Protein AF-A0A7C0UWJ9-F1 (afdb_monomer_lite)

Foldseek 3Di:
DDPPPCLVLLVQLVLLVQLVVCVVVVNVVSVVSVVSVVVSVVSPPDPPPPD

Sequence (51 aa):
MMVRKNWMLGFLGFMGFQGIRGIINGDWLQALWIVWFVWFIYFIPEKKQAR

Secondary structure (DSSP, 8-state):
----TTHHHHHHHHTTHHHHHHHHHT-HHHHTTHHHHHHHHHHS-------

Radius of gyration: 13.63 Å; chains: 1; bounding box: 36×26×29 Å

Structure (mmCIF, N/CA/C/O backbone):
data_AF-A0A7C0UWJ9-F1
#
_entry.id   AF-A0A7C0UWJ9-F1
#
loop_
_atom_site.group_PDB
_atom_site.id
_atom_site.type_symbol
_atom_site.label_atom_id
_atom_site.label_alt_id
_atom_site.label_comp_id
_atom_site.label_asym_id
_atom_site.label_entity_id
_atom_site.label_seq_id
_atom_site.pdbx_PDB_ins_code
_atom_site.Cartn_x
_atom_site.Cartn_y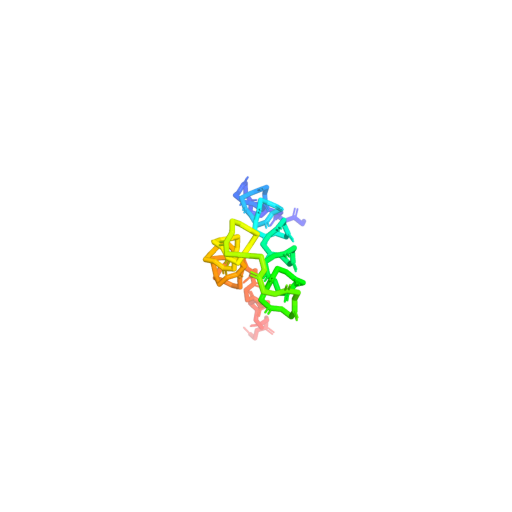
_atom_site.Cartn_z
_atom_site.occupancy
_atom_site.B_iso_or_equiv
_atom_site.auth_seq_id
_atom_site.auth_comp_id
_atom_site.auth_asym_id
_atom_site.auth_atom_id
_atom_site.pdbx_PDB_model_num
ATOM 1 N N . MET A 1 1 ? -25.255 -2.716 13.557 1.00 40.72 1 MET A N 1
ATOM 2 C CA . MET A 1 1 ? -24.117 -2.604 12.618 1.00 40.72 1 MET A CA 1
ATOM 3 C C . MET A 1 1 ? -22.847 -2.436 13.450 1.00 40.72 1 MET A C 1
ATOM 5 O O . MET A 1 1 ? -22.593 -1.346 13.934 1.00 40.72 1 MET A O 1
ATOM 9 N N . MET A 1 2 ? -22.111 -3.514 13.745 1.00 49.44 2 MET A N 1
ATOM 10 C CA . MET A 1 2 ? -20.831 -3.403 14.464 1.00 49.44 2 MET A CA 1
ATOM 11 C C . MET A 1 2 ? -19.724 -3.208 13.431 1.00 49.44 2 MET A C 1
ATOM 13 O O . MET A 1 2 ? -19.178 -4.173 12.900 1.00 49.44 2 MET A O 1
ATOM 17 N N . VAL A 1 3 ? -19.426 -1.951 13.105 1.00 58.50 3 VAL A N 1
ATOM 18 C CA . VAL A 1 3 ? -18.177 -1.612 12.416 1.00 58.50 3 VAL A CA 1
ATOM 19 C C . VAL A 1 3 ? -17.059 -2.090 13.340 1.00 58.50 3 VAL A C 1
ATOM 21 O O . VAL A 1 3 ? -17.036 -1.705 14.511 1.00 58.50 3 VAL A O 1
ATOM 24 N N . ARG A 1 4 ? -16.177 -2.993 12.882 1.00 59.69 4 ARG A N 1
ATOM 25 C CA . ARG A 1 4 ? -15.021 -3.387 13.704 1.00 59.69 4 ARG A CA 1
ATOM 26 C C . ARG A 1 4 ? -14.318 -2.092 14.124 1.00 59.69 4 ARG A C 1
ATOM 28 O O . ARG A 1 4 ? -14.056 -1.264 13.258 1.00 59.69 4 ARG A O 1
ATOM 35 N N . LYS A 1 5 ? -13.989 -1.911 15.411 1.00 62.78 5 LYS A N 1
ATOM 36 C CA . LYS A 1 5 ? -13.254 -0.720 15.907 1.00 62.78 5 LYS A CA 1
ATOM 37 C C . LYS A 1 5 ? -11.998 -0.411 15.074 1.00 62.78 5 LYS A C 1
ATOM 39 O O . LYS A 1 5 ? -11.595 0.737 14.958 1.00 62.78 5 LYS A O 1
ATOM 44 N N . ASN A 1 6 ? -11.447 -1.434 14.426 1.00 66.44 6 ASN A N 1
ATOM 45 C CA . ASN A 1 6 ? -10.246 -1.367 13.609 1.00 66.44 6 ASN A CA 1
ATOM 46 C C . ASN A 1 6 ? -10.522 -1.066 12.118 1.00 66.44 6 ASN A C 1
ATOM 48 O O . ASN A 1 6 ? -9.608 -1.131 11.309 1.00 66.44 6 ASN A O 1
ATOM 52 N N . TRP A 1 7 ? -11.754 -0.730 11.722 1.00 69.75 7 TRP A N 1
ATOM 53 C CA . TRP A 1 7 ? -12.094 -0.367 10.336 1.00 69.75 7 TRP A CA 1
ATOM 54 C C . TRP A 1 7 ? -11.313 0.862 9.846 1.00 69.75 7 TRP A C 1
ATOM 56 O O . TRP A 1 7 ? -10.918 0.932 8.685 1.00 69.75 7 TRP A O 1
ATOM 66 N N . MET A 1 8 ? -10.983 1.777 10.762 1.00 70.25 8 MET A N 1
ATOM 67 C 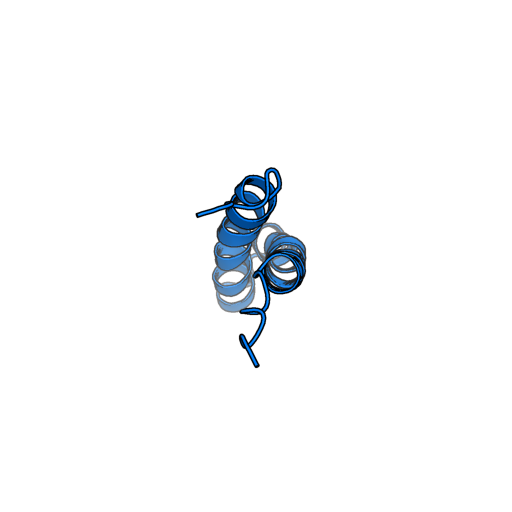CA . MET A 1 8 ? -10.119 2.932 10.495 1.00 70.25 8 MET A CA 1
ATOM 68 C C . MET A 1 8 ? -8.696 2.538 10.051 1.00 70.25 8 MET A C 1
ATOM 70 O O . MET A 1 8 ? -8.073 3.275 9.296 1.00 70.25 8 MET A O 1
ATOM 74 N N . LEU A 1 9 ? -8.191 1.363 10.450 1.00 69.88 9 LEU A N 1
ATOM 75 C CA . LEU A 1 9 ? -6.902 0.847 9.960 1.00 69.88 9 LEU A CA 1
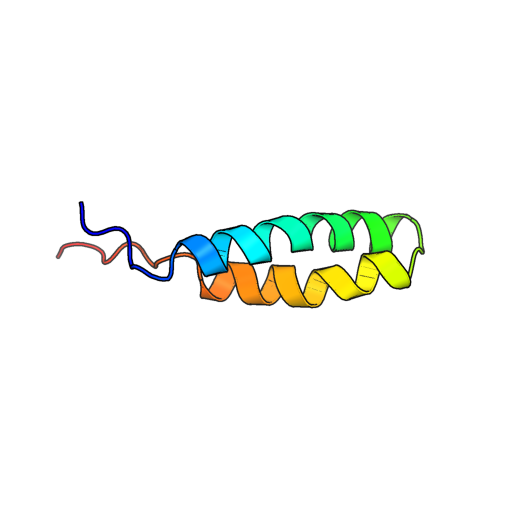ATOM 76 C C . LEU A 1 9 ? -6.994 0.377 8.501 1.00 69.88 9 LEU A C 1
ATOM 78 O O . LEU A 1 9 ? -6.032 0.517 7.753 1.00 69.88 9 LEU A O 1
ATOM 82 N N . GLY A 1 10 ? -8.170 -0.091 8.068 1.00 73.56 10 GLY A N 1
ATOM 83 C CA . GLY A 1 10 ? -8.459 -0.305 6.651 1.00 73.56 10 GLY A CA 1
ATOM 84 C C . GLY A 1 10 ? -8.410 1.007 5.863 1.00 73.56 10 GLY A C 1
ATOM 85 O O . GLY A 1 10 ? -7.800 1.067 4.806 1.00 73.56 10 GLY A O 1
ATOM 86 N N . PHE A 1 11 ? -8.947 2.109 6.392 1.00 75.38 11 PHE A N 1
ATOM 87 C CA . PHE A 1 11 ? -8.844 3.409 5.712 1.00 75.38 11 PHE A CA 1
ATOM 88 C C . PHE A 1 11 ? -7.387 3.831 5.436 1.00 75.38 11 PHE A C 1
ATOM 90 O O . PHE A 1 11 ? -7.098 4.371 4.372 1.00 75.38 11 PHE A O 1
ATOM 97 N N . LEU A 1 12 ? -6.448 3.508 6.331 1.00 74.19 12 LEU A N 1
ATOM 98 C CA . LEU A 1 12 ? -5.017 3.741 6.094 1.00 74.19 12 LEU A CA 1
ATOM 99 C C . LEU A 1 12 ? -4.497 2.984 4.860 1.00 74.19 12 LEU A C 1
ATOM 101 O O . LEU A 1 12 ? -3.723 3.520 4.072 1.00 74.19 12 LEU A O 1
ATOM 105 N N . GLY A 1 13 ? -4.968 1.752 4.664 1.00 75.88 13 GLY A N 1
ATOM 106 C CA . GLY A 1 13 ? -4.615 0.925 3.517 1.00 75.88 13 GLY A CA 1
ATOM 107 C C . GLY A 1 13 ? -5.135 1.456 2.172 1.00 75.88 13 GLY A C 1
ATOM 108 O O . GLY A 1 13 ? -4.518 1.205 1.138 1.00 75.88 13 GLY A O 1
ATOM 109 N N . PHE A 1 14 ? -6.204 2.264 2.166 1.00 79.25 14 PHE A N 1
ATOM 110 C CA . PHE A 1 14 ? -6.705 2.923 0.950 1.00 79.25 14 PHE A CA 1
ATOM 111 C C . PHE A 1 14 ? -5.669 3.875 0.331 1.00 79.25 14 PHE A C 1
ATOM 113 O O . PHE A 1 14 ? -5.559 3.958 -0.893 1.00 79.25 14 PHE A O 1
ATOM 120 N N . MET A 1 15 ? -4.843 4.534 1.153 1.00 79.12 15 MET A N 1
ATOM 121 C CA . MET A 1 15 ? -3.736 5.367 0.657 1.00 79.12 15 MET A CA 1
ATOM 122 C C . MET A 1 15 ? -2.709 4.559 -0.147 1.00 79.12 15 MET A C 1
ATOM 124 O O . MET A 1 15 ? -2.050 5.105 -1.030 1.00 79.12 15 MET A O 1
ATOM 128 N N . GLY A 1 16 ? -2.632 3.244 0.080 1.00 80.38 16 GLY A N 1
ATOM 129 C CA . GLY A 1 16 ? -1.779 2.341 -0.683 1.00 80.38 16 GLY A CA 1
ATOM 130 C C . GLY A 1 16 ? -2.100 2.280 -2.179 1.00 80.38 16 GLY A C 1
ATOM 131 O O . GLY A 1 16 ? -1.229 1.934 -2.977 1.00 80.38 16 GLY A O 1
ATOM 132 N N . PHE A 1 17 ? -3.306 2.684 -2.597 1.00 82.75 17 PHE A N 1
ATOM 133 C CA . PHE A 1 17 ? -3.675 2.763 -4.013 1.00 82.75 17 PHE A CA 1
ATOM 134 C C . PHE A 1 17 ? -2.791 3.750 -4.798 1.00 82.75 17 PHE A C 1
ATOM 136 O O . PHE A 1 17 ? -2.578 3.580 -5.999 1.00 82.75 17 PHE A O 1
ATOM 143 N N . GLN A 1 18 ? -2.213 4.754 -4.126 1.00 82.94 18 GLN A N 1
ATOM 144 C CA . GLN A 1 18 ? -1.235 5.658 -4.741 1.00 82.94 18 GLN A CA 1
ATOM 145 C C . GLN A 1 18 ? 0.035 4.920 -5.179 1.00 82.94 18 GLN A C 1
ATOM 147 O O . GLN A 1 18 ? 0.631 5.285 -6.189 1.00 82.94 18 GLN A O 1
ATOM 152 N N . GLY A 1 19 ? 0.401 3.828 -4.499 1.00 83.75 19 GLY A N 1
ATOM 153 C CA . GLY A 1 19 ? 1.556 3.022 -4.882 1.00 83.75 19 GLY A CA 1
ATOM 154 C C . GLY A 1 19 ? 1.396 2.313 -6.220 1.00 83.75 19 GLY A C 1
ATOM 155 O O . GLY A 1 19 ? 2.377 2.158 -6.940 1.00 83.75 19 GLY A O 1
ATOM 156 N N . ILE A 1 20 ? 0.163 1.990 -6.622 1.00 84.56 20 ILE A N 1
ATOM 157 C CA . ILE A 1 20 ? -0.115 1.446 -7.959 1.00 84.56 20 ILE A CA 1
ATOM 158 C C . ILE A 1 20 ? 0.240 2.483 -9.033 1.00 84.56 20 ILE A C 1
ATOM 160 O O . ILE A 1 20 ? 0.887 2.149 -10.023 1.00 84.56 20 ILE A O 1
ATOM 164 N N . ARG A 1 21 ? -0.119 3.759 -8.820 1.00 84.69 21 ARG A N 1
ATOM 165 C CA . ARG A 1 21 ? 0.281 4.854 -9.722 1.00 84.69 21 ARG A CA 1
ATOM 166 C C . ARG A 1 21 ? 1.792 5.082 -9.705 1.00 84.69 21 ARG A C 1
ATOM 168 O O . ARG A 1 21 ? 2.367 5.305 -10.764 1.00 84.69 21 ARG A O 1
ATOM 175 N N . GLY A 1 22 ? 2.423 4.977 -8.536 1.00 86.94 22 GLY A N 1
ATOM 176 C CA . GLY A 1 22 ? 3.876 5.070 -8.384 1.00 86.94 22 GLY A CA 1
ATOM 177 C C . GLY A 1 22 ? 4.631 4.066 -9.252 1.00 86.94 22 GLY A C 1
ATOM 178 O O . GLY A 1 22 ? 5.522 4.453 -9.999 1.00 86.94 22 GLY A O 1
ATOM 179 N N . ILE A 1 23 ? 4.209 2.796 -9.241 1.00 86.44 23 ILE A N 1
ATOM 180 C CA . ILE A 1 23 ? 4.809 1.741 -10.075 1.00 86.44 23 ILE A CA 1
ATOM 181 C C . ILE A 1 23 ? 4.661 2.054 -11.567 1.00 86.44 23 ILE A C 1
ATOM 183 O O . ILE A 1 23 ? 5.624 1.911 -12.315 1.00 86.44 23 ILE A O 1
ATOM 187 N N . ILE A 1 24 ? 3.480 2.509 -11.998 1.00 89.25 24 ILE A N 1
ATOM 188 C CA . ILE A 1 24 ? 3.218 2.854 -13.405 1.00 89.25 24 ILE A CA 1
ATOM 189 C C . ILE A 1 24 ? 4.110 4.017 -13.868 1.00 89.25 24 ILE A C 1
ATOM 191 O O . ILE A 1 24 ? 4.575 4.017 -15.004 1.00 89.25 24 ILE A O 1
ATOM 195 N N . ASN A 1 25 ? 4.373 4.985 -12.989 1.00 89.44 25 ASN A N 1
ATOM 196 C CA . ASN A 1 25 ? 5.176 6.169 -13.299 1.00 89.44 25 ASN A CA 1
ATOM 197 C C . ASN A 1 25 ? 6.686 5.983 -13.048 1.00 89.44 25 ASN A C 1
ATOM 199 O O . ASN A 1 25 ? 7.456 6.904 -13.309 1.00 89.44 25 ASN A O 1
ATOM 203 N N . GLY A 1 26 ? 7.123 4.828 -12.531 1.00 89.62 26 GLY A N 1
ATOM 204 C CA . GLY A 1 26 ? 8.521 4.588 -12.148 1.00 89.62 26 GLY A CA 1
ATOM 205 C C . GLY A 1 26 ? 8.970 5.337 -10.884 1.00 89.62 26 GLY A C 1
ATOM 206 O O . GLY A 1 26 ? 10.166 5.436 -10.614 1.00 89.62 26 GLY A O 1
ATOM 207 N N . ASP A 1 27 ? 8.025 5.860 -10.102 1.00 88.50 27 ASP A N 1
ATOM 208 C CA . ASP A 1 27 ? 8.291 6.551 -8.845 1.00 88.50 27 ASP A CA 1
ATOM 209 C C . ASP A 1 27 ? 8.362 5.531 -7.700 1.00 88.50 27 ASP A C 1
ATOM 211 O O . ASP A 1 27 ? 7.354 5.095 -7.135 1.00 88.50 27 ASP A O 1
ATOM 215 N N . TRP A 1 28 ? 9.590 5.127 -7.375 1.00 84.31 28 TRP A N 1
ATOM 216 C CA . TRP A 1 28 ? 9.885 4.135 -6.341 1.00 84.31 28 TRP A CA 1
ATOM 217 C C . TRP A 1 28 ? 9.433 4.563 -4.940 1.00 84.31 28 TRP A C 1
ATOM 219 O O . TRP A 1 28 ? 9.083 3.709 -4.122 1.00 84.31 28 TRP A O 1
ATOM 229 N N . LEU A 1 29 ? 9.398 5.872 -4.662 1.00 85.62 29 LEU A N 1
ATOM 230 C CA . LEU A 1 29 ? 8.951 6.399 -3.375 1.00 85.62 29 LEU A CA 1
ATOM 231 C C . LEU A 1 29 ? 7.445 6.178 -3.208 1.00 85.62 29 LEU A C 1
ATOM 233 O O . LEU A 1 29 ? 6.979 5.734 -2.156 1.00 85.62 29 LEU A O 1
ATOM 237 N N . GLN A 1 30 ? 6.684 6.434 -4.274 1.00 83.81 30 GLN A N 1
ATOM 238 C CA . GLN A 1 30 ? 5.261 6.124 -4.305 1.00 83.81 30 GLN A CA 1
ATOM 239 C C . GLN A 1 30 ? 5.025 4.613 -4.341 1.00 83.81 30 GLN A C 1
ATOM 241 O O . GLN A 1 30 ? 4.148 4.140 -3.629 1.00 83.81 30 GLN A O 1
ATOM 246 N N . ALA A 1 31 ? 5.824 3.830 -5.072 1.00 85.81 31 ALA A N 1
ATOM 247 C CA . ALA A 1 31 ? 5.682 2.373 -5.143 1.00 85.81 31 ALA A CA 1
ATOM 248 C C . ALA A 1 31 ? 5.721 1.690 -3.762 1.00 85.81 31 ALA A C 1
ATOM 250 O O . ALA A 1 31 ? 5.015 0.705 -3.548 1.00 85.81 31 ALA A O 1
ATOM 251 N N . LEU A 1 32 ? 6.458 2.249 -2.794 1.00 87.38 32 LEU A N 1
ATOM 252 C CA . LEU A 1 32 ? 6.505 1.757 -1.412 1.00 87.38 32 LEU A CA 1
ATOM 253 C C . LEU A 1 32 ? 5.115 1.703 -0.747 1.00 87.38 32 LEU A C 1
ATOM 255 O O . LEU A 1 32 ? 4.847 0.845 0.097 1.00 87.38 32 LEU A O 1
ATOM 259 N N . TRP A 1 33 ? 4.196 2.579 -1.164 1.00 84.69 33 TRP A N 1
ATOM 260 C CA . TRP A 1 33 ? 2.825 2.605 -0.660 1.00 84.69 33 TRP A CA 1
ATOM 261 C C . TRP A 1 33 ? 2.021 1.355 -1.019 1.00 84.69 33 TRP A C 1
ATOM 263 O O . TRP A 1 33 ? 1.034 1.060 -0.346 1.00 84.69 33 TRP A O 1
ATOM 273 N N . ILE A 1 34 ?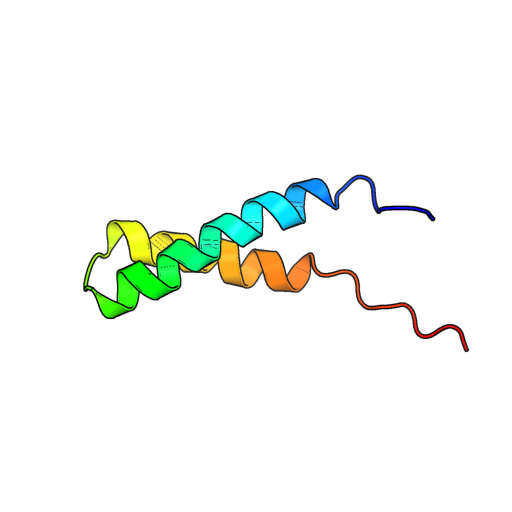 2.449 0.561 -2.004 1.00 86.06 34 ILE A N 1
ATOM 274 C CA . ILE A 1 34 ? 1.731 -0.661 -2.370 1.00 86.06 34 ILE A CA 1
ATOM 275 C C . ILE A 1 34 ? 1.744 -1.714 -1.253 1.00 86.06 34 ILE A C 1
ATOM 277 O O . ILE A 1 34 ? 0.825 -2.523 -1.159 1.00 86.06 34 ILE A O 1
ATOM 281 N N . VAL A 1 35 ? 2.724 -1.671 -0.345 1.00 85.44 35 VAL A N 1
ATOM 282 C CA . VAL A 1 35 ? 2.759 -2.550 0.837 1.00 85.44 35 VAL A CA 1
ATOM 283 C C . VAL A 1 35 ? 1.538 -2.296 1.729 1.00 85.44 35 VAL A C 1
ATOM 285 O O . VAL A 1 35 ? 0.886 -3.234 2.191 1.00 85.44 35 VAL A O 1
ATOM 288 N N . TRP A 1 36 ? 1.155 -1.026 1.890 1.00 83.94 36 TRP A N 1
ATOM 289 C CA . TRP A 1 36 ? -0.056 -0.631 2.612 1.00 83.94 36 TRP A CA 1
ATOM 290 C C . TRP A 1 36 ? -1.336 -1.029 1.872 1.00 83.94 36 TRP A C 1
ATOM 292 O O . TRP A 1 36 ? -2.348 -1.314 2.510 1.00 83.94 36 TRP A O 1
ATOM 302 N N . PHE A 1 37 ? -1.290 -1.117 0.540 1.00 84.81 37 PHE A N 1
ATOM 303 C CA . PHE A 1 37 ? -2.406 -1.620 -0.261 1.00 84.81 37 PHE A CA 1
ATOM 304 C C . PHE A 1 37 ? -2.636 -3.121 -0.058 1.00 84.81 37 PHE A C 1
ATOM 306 O O . PHE A 1 37 ? -3.772 -3.559 0.079 1.00 84.81 37 PHE A O 1
ATOM 313 N N . VAL A 1 38 ? -1.577 -3.927 0.024 1.00 83.31 38 VAL A N 1
ATOM 314 C CA . VAL A 1 38 ? -1.721 -5.360 0.339 1.00 83.31 38 VAL A CA 1
ATOM 315 C C . VAL A 1 38 ? -2.289 -5.536 1.752 1.00 83.31 38 VAL A C 1
ATOM 317 O O . VAL A 1 38 ? -3.206 -6.330 1.968 1.00 83.31 38 VAL A O 1
ATOM 320 N N . TRP A 1 39 ? -1.817 -4.727 2.702 1.00 81.25 39 TRP A N 1
ATOM 321 C CA . TRP A 1 39 ? -2.346 -4.687 4.066 1.00 81.25 39 TRP A CA 1
ATOM 322 C C . TRP A 1 39 ? -3.829 -4.280 4.122 1.00 81.25 39 TRP A C 1
ATOM 324 O O . TRP A 1 39 ? -4.592 -4.814 4.930 1.00 81.25 39 TRP A O 1
ATOM 334 N N . PHE A 1 40 ? -4.270 -3.375 3.239 1.00 83.56 40 PHE A N 1
ATOM 335 C CA . PHE A 1 40 ? -5.676 -2.978 3.115 1.00 83.56 40 PHE A CA 1
ATOM 336 C C . PHE A 1 40 ? -6.599 -4.168 2.878 1.00 83.56 40 PHE A C 1
ATOM 338 O O . PHE A 1 40 ? -7.639 -4.272 3.525 1.00 83.56 40 PHE A O 1
ATOM 345 N N . ILE A 1 41 ? -6.210 -5.063 1.965 1.00 78.12 41 ILE A N 1
ATOM 346 C CA . ILE A 1 41 ? -7.024 -6.214 1.565 1.00 78.12 41 ILE A CA 1
ATOM 347 C C . ILE A 1 41 ? -7.274 -7.128 2.768 1.00 78.12 41 ILE A C 1
ATOM 349 O O . ILE A 1 41 ? -8.399 -7.575 2.965 1.00 78.12 41 ILE A O 1
ATOM 353 N N . TYR A 1 42 ? -6.271 -7.321 3.630 1.00 75.69 42 TYR A N 1
ATOM 354 C CA . TYR A 1 42 ? -6.418 -8.086 4.873 1.00 75.69 42 TYR A CA 1
ATOM 355 C C . TYR A 1 42 ? -7.409 -7.445 5.863 1.00 75.69 42 TYR A C 1
ATOM 357 O O . TYR A 1 42 ? -8.049 -8.124 6.665 1.00 75.69 42 TYR A O 1
ATOM 365 N N . PHE A 1 43 ? -7.552 -6.121 5.805 1.00 75.69 43 PHE A N 1
ATOM 366 C CA . PHE A 1 43 ? -8.488 -5.363 6.628 1.00 75.69 43 PHE A CA 1
ATOM 367 C C . PHE A 1 43 ? -9.910 -5.310 6.070 1.00 75.69 43 PHE A C 1
ATOM 369 O O . PHE A 1 43 ? -10.816 -4.902 6.806 1.00 75.69 43 PHE A O 1
ATOM 376 N N . ILE A 1 44 ? -10.133 -5.728 4.817 1.00 73.81 44 ILE A N 1
ATOM 377 C CA . ILE A 1 44 ? -11.478 -5.841 4.253 1.00 73.81 44 ILE A CA 1
ATOM 378 C C . ILE A 1 44 ? -12.205 -6.920 5.059 1.00 73.81 44 ILE A C 1
ATOM 380 O O . ILE A 1 44 ? -11.824 -8.090 5.012 1.00 73.81 44 ILE A O 1
ATOM 384 N N . PRO A 1 45 ? -13.240 -6.559 5.840 1.00 66.25 45 PRO A N 1
ATOM 385 C CA . PRO A 1 45 ? -13.954 -7.544 6.622 1.00 66.25 45 PRO A CA 1
ATOM 386 C C . PRO A 1 45 ? -14.627 -8.509 5.652 1.00 66.25 45 PRO A C 1
ATOM 388 O O . PRO A 1 45 ? -15.534 -8.115 4.914 1.00 66.25 45 PRO A O 1
ATOM 391 N N . GLU A 1 46 ? -14.200 -9.773 5.670 1.00 65.12 46 GLU A N 1
ATOM 392 C CA . GLU A 1 46 ? -14.962 -10.838 5.037 1.00 65.12 46 GLU A CA 1
ATOM 393 C C . GLU A 1 46 ? -16.389 -10.741 5.563 1.00 65.12 46 GLU A C 1
ATOM 395 O O . GLU A 1 46 ? -16.637 -10.728 6.778 1.00 65.12 46 GLU A O 1
ATOM 400 N N . LYS A 1 47 ? -17.331 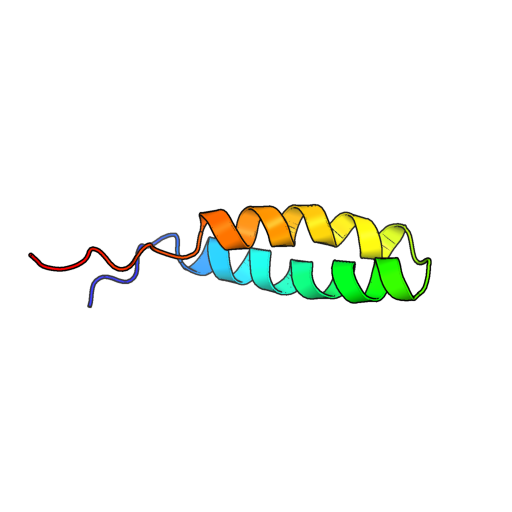-10.572 4.635 1.00 55.72 47 LYS A N 1
ATOM 401 C CA . LYS A 1 47 ? -18.750 -10.591 4.951 1.00 55.72 47 LYS A CA 1
ATOM 402 C C . LYS A 1 47 ? -18.966 -11.969 5.547 1.00 55.72 47 LYS A C 1
ATOM 404 O O . LYS A 1 47 ? -18.908 -12.949 4.812 1.00 55.72 47 LYS A O 1
ATOM 409 N N . LYS A 1 48 ? -19.132 -12.050 6.872 1.00 53.28 48 LYS A N 1
ATOM 410 C CA . LYS A 1 48 ? -19.532 -13.292 7.524 1.00 53.28 48 LYS A CA 1
ATOM 411 C C . LYS A 1 48 ? -20.821 -13.674 6.814 1.00 53.28 48 LYS A C 1
ATOM 413 O O . LYS A 1 48 ? -21.825 -12.980 6.966 1.00 53.28 48 LYS A O 1
ATOM 418 N N . GLN A 1 49 ? -20.730 -14.658 5.928 1.00 53.09 49 GLN A N 1
ATOM 419 C CA . GLN A 1 49 ? -21.865 -15.180 5.202 1.00 53.09 49 GLN A CA 1
ATOM 420 C C . GLN A 1 49 ? -22.757 -15.716 6.313 1.00 53.09 49 GLN A C 1
ATOM 422 O O . GLN A 1 49 ? -22.393 -16.672 6.994 1.00 53.09 49 GLN A O 1
ATOM 427 N N . ALA A 1 50 ? -23.813 -14.966 6.626 1.00 50.66 50 ALA A N 1
ATOM 428 C CA . ALA A 1 50 ? -24.795 -15.379 7.602 1.00 50.66 50 ALA A CA 1
ATOM 429 C C . A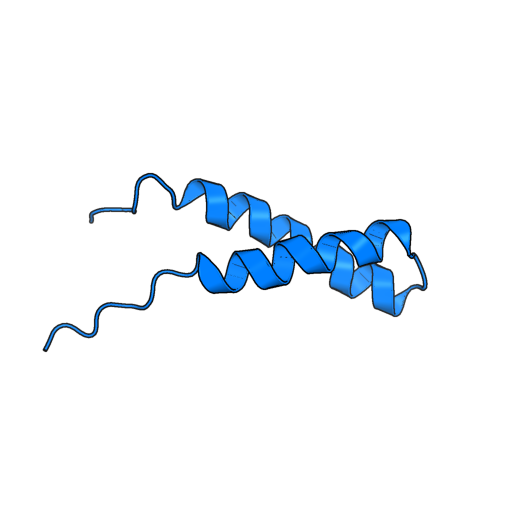LA A 1 50 ? -25.412 -16.653 7.027 1.00 50.66 50 ALA A C 1
ATOM 431 O O . ALA A 1 50 ? -26.147 -16.591 6.043 1.00 50.66 50 ALA A O 1
ATOM 432 N N . ARG A 1 51 ? -25.003 -17.794 7.570 1.00 45.47 51 ARG A N 1
ATOM 433 C CA . ARG A 1 51 ? -25.612 -19.089 7.326 1.00 45.47 51 ARG A CA 1
ATOM 434 C C . ARG A 1 51 ? -26.071 -19.631 8.663 1.00 45.47 51 ARG A C 1
ATOM 436 O O . ARG A 1 51 ? -25.303 -19.462 9.638 1.00 45.47 51 ARG A O 1
#

pLDDT: mean 75.04, std 12.81, range [40.72, 89.62]